Protein AF-A0ABD2ZLV3-F1 (afdb_monomer_lite)

Structure (mmCIF, N/CA/C/O backbone):
data_AF-A0ABD2ZLV3-F1
#
_entry.id   AF-A0ABD2ZLV3-F1
#
loop_
_atom_site.group_PDB
_atom_site.id
_atom_site.type_symbol
_atom_site.label_atom_id
_atom_site.label_alt_id
_atom_site.label_comp_id
_atom_site.label_asym_id
_atom_site.label_entity_id
_atom_site.label_seq_id
_atom_site.pdbx_PDB_ins_code
_atom_site.Cartn_x
_atom_site.Cartn_y
_atom_site.Cartn_z
_atom_site.occupancy
_atom_site.B_iso_or_equiv
_atom_site.auth_seq_id
_atom_site.auth_comp_id
_atom_site.auth_asym_id
_atom_site.auth_atom_id
_atom_site.pdbx_PDB_model_num
ATOM 1 N N . MET A 1 1 ? 17.054 9.670 2.716 1.00 49.81 1 MET A N 1
ATOM 2 C CA . MET A 1 1 ? 17.512 9.744 1.307 1.00 49.81 1 MET A CA 1
ATOM 3 C C . MET A 1 1 ? 17.448 8.363 0.632 1.00 49.81 1 MET A C 1
ATOM 5 O O . MET A 1 1 ? 18.399 7.929 0.004 1.00 49.81 1 MET A O 1
ATOM 9 N N . ILE A 1 2 ? 16.321 7.651 0.767 1.00 59.84 2 ILE A N 1
ATOM 10 C CA . ILE A 1 2 ? 16.160 6.265 0.282 1.00 59.84 2 ILE A CA 1
ATOM 11 C C . ILE A 1 2 ? 15.775 6.232 -1.204 1.00 59.84 2 ILE A C 1
ATOM 13 O O . ILE A 1 2 ? 16.323 5.457 -1.979 1.00 59.84 2 ILE A O 1
ATOM 17 N N . PHE A 1 3 ? 14.887 7.139 -1.609 1.00 64.44 3 PHE A N 1
ATOM 18 C CA . PHE A 1 3 ? 14.371 7.231 -2.971 1.00 64.44 3 PHE A CA 1
ATOM 19 C C . PHE A 1 3 ? 15.471 7.425 -4.025 1.00 64.44 3 PHE A C 1
ATOM 21 O O . PHE A 1 3 ? 15.502 6.678 -4.993 1.00 64.44 3 PHE A O 1
ATOM 28 N N . ARG A 1 4 ? 16.435 8.334 -3.803 1.00 67.31 4 ARG A N 1
ATOM 29 C CA . ARG A 1 4 ? 17.583 8.513 -4.717 1.00 67.31 4 ARG A CA 1
ATOM 30 C C . ARG A 1 4 ? 18.370 7.217 -4.922 1.00 67.31 4 ARG A C 1
ATOM 32 O O . ARG A 1 4 ? 18.650 6.860 -6.057 1.00 67.31 4 ARG A O 1
ATOM 39 N N . SER A 1 5 ? 18.624 6.469 -3.846 1.00 69.50 5 SER A N 1
ATOM 40 C CA . SER A 1 5 ? 19.351 5.199 -3.943 1.00 69.50 5 SER A CA 1
ATOM 41 C C . SER A 1 5 ? 18.559 4.113 -4.682 1.00 69.50 5 SER A C 1
ATOM 43 O O . SER A 1 5 ? 19.155 3.293 -5.374 1.00 69.50 5 SER A O 1
ATOM 45 N N . ILE A 1 6 ? 17.224 4.102 -4.568 1.00 69.75 6 ILE A N 1
ATOM 46 C CA . ILE A 1 6 ? 16.359 3.200 -5.350 1.00 69.75 6 ILE A CA 1
ATOM 47 C C . ILE A 1 6 ? 16.440 3.550 -6.835 1.00 69.75 6 ILE A C 1
ATOM 49 O O . ILE A 1 6 ? 16.606 2.659 -7.663 1.00 69.75 6 ILE A O 1
ATOM 53 N N . ILE A 1 7 ? 16.346 4.837 -7.168 1.00 71.12 7 ILE A N 1
ATOM 54 C CA . ILE A 1 7 ? 16.383 5.304 -8.554 1.00 71.12 7 ILE A CA 1
ATOM 55 C C . ILE A 1 7 ? 17.710 4.946 -9.222 1.00 71.12 7 ILE A C 1
ATOM 57 O O . ILE A 1 7 ? 17.712 4.356 -10.299 1.00 71.12 7 ILE A O 1
ATOM 61 N N . GLU A 1 8 ? 18.826 5.240 -8.553 1.00 71.31 8 GLU A N 1
ATOM 62 C CA . GLU A 1 8 ? 20.167 4.893 -9.031 1.00 71.31 8 GLU A CA 1
ATOM 63 C C . GLU A 1 8 ? 20.288 3.389 -9.324 1.00 71.31 8 GLU A C 1
ATOM 65 O O . GLU A 1 8 ? 20.901 2.996 -10.314 1.00 71.31 8 GLU A O 1
ATOM 70 N N . LYS A 1 9 ? 19.651 2.540 -8.507 1.00 72.44 9 LYS A N 1
ATOM 71 C CA . LYS A 1 9 ? 19.704 1.074 -8.642 1.00 72.44 9 LYS A CA 1
ATOM 72 C C . LYS A 1 9 ? 18.770 0.506 -9.702 1.00 72.44 9 LYS A C 1
ATOM 74 O O . LYS A 1 9 ? 19.100 -0.505 -10.313 1.00 72.44 9 LYS A O 1
ATOM 79 N N . LEU A 1 10 ? 17.629 1.147 -9.948 1.00 68.94 10 LEU A N 1
ATOM 80 C CA . LEU A 1 10 ? 16.702 0.755 -11.014 1.00 68.94 10 LEU A CA 1
ATOM 81 C C . LEU A 1 10 ? 17.166 1.211 -12.412 1.00 68.94 10 LEU A C 1
ATOM 83 O O . LEU A 1 10 ? 16.590 0.779 -13.415 1.00 68.94 10 LEU A O 1
ATOM 87 N N . GLY A 1 11 ? 18.221 2.026 -12.473 1.00 69.06 11 GLY A N 1
ATOM 88 C CA . GLY A 1 11 ? 18.853 2.512 -13.695 1.00 69.06 11 GLY A CA 1
ATOM 89 C C . GLY A 1 11 ? 18.504 3.972 -13.979 1.00 69.06 11 GLY A C 1
ATOM 90 O O . GLY A 1 11 ? 17.332 4.349 -14.035 1.00 69.06 11 GLY A O 1
ATOM 91 N N . ASN A 1 12 ? 19.539 4.786 -14.200 1.00 67.25 12 ASN A N 1
ATOM 92 C CA . ASN A 1 12 ? 19.418 6.237 -14.363 1.00 67.25 12 ASN A CA 1
ATOM 93 C C . ASN A 1 12 ? 18.612 6.641 -15.615 1.00 67.25 12 ASN A C 1
ATOM 95 O O . ASN A 1 12 ? 17.935 7.666 -15.613 1.00 67.25 12 ASN A O 1
ATOM 99 N N . ASP A 1 13 ? 18.592 5.788 -16.643 1.00 68.31 13 ASP A N 1
ATOM 100 C CA . ASP A 1 13 ? 17.843 5.997 -17.895 1.00 68.31 13 ASP A CA 1
ATOM 101 C C . ASP A 1 13 ? 16.320 6.037 -17.691 1.00 68.31 13 ASP A C 1
ATOM 103 O O . ASP A 1 13 ? 15.569 6.452 -18.571 1.00 68.31 13 ASP A O 1
ATOM 107 N N . ARG A 1 14 ? 15.839 5.596 -16.522 1.00 69.81 14 ARG A N 1
ATOM 108 C CA . ARG A 1 14 ? 14.411 5.537 -16.186 1.00 69.81 14 ARG A CA 1
ATOM 109 C C . ARG A 1 14 ? 13.937 6.729 -15.361 1.00 69.81 14 ARG A C 1
ATOM 111 O O . ARG A 1 14 ? 12.761 6.764 -15.012 1.00 69.81 14 ARG A O 1
ATOM 118 N N . LEU A 1 15 ? 14.808 7.704 -15.081 1.00 69.69 15 LEU A N 1
ATOM 119 C CA . LEU A 1 15 ? 14.478 8.933 -14.350 1.00 69.69 15 LEU A CA 1
ATOM 120 C C . LEU A 1 15 ? 13.266 9.672 -14.929 1.00 69.69 15 LEU A C 1
ATOM 122 O O . LEU A 1 15 ? 12.429 10.154 -14.172 1.00 69.69 15 LEU A O 1
ATOM 126 N N . SER A 1 16 ? 13.136 9.710 -16.256 1.00 72.25 16 SER A N 1
ATOM 127 C CA . SER A 1 16 ? 12.008 10.336 -16.959 1.00 72.25 16 SER A CA 1
ATOM 128 C C . SER A 1 16 ? 10.661 9.644 -16.716 1.00 72.25 16 SER A C 1
ATOM 130 O O . SER A 1 16 ? 9.619 10.277 -16.853 1.00 72.25 16 SER A O 1
ATOM 132 N N . ASN A 1 17 ? 10.665 8.370 -16.313 1.00 77.81 17 ASN A N 1
ATOM 133 C CA . ASN A 1 17 ? 9.454 7.588 -16.043 1.00 77.81 17 ASN A CA 1
ATOM 134 C C . ASN A 1 17 ? 9.002 7.673 -14.577 1.00 77.81 17 ASN A C 1
ATOM 136 O O . ASN A 1 17 ? 8.019 7.041 -14.190 1.00 77.81 17 ASN A O 1
ATOM 140 N N . ILE A 1 18 ? 9.728 8.415 -13.739 1.00 81.75 18 ILE A N 1
ATOM 141 C CA . ILE A 1 18 ? 9.469 8.482 -12.305 1.00 81.75 18 ILE A CA 1
ATOM 142 C C . ILE A 1 18 ? 8.535 9.653 -12.010 1.00 81.75 18 ILE A C 1
ATOM 144 O O . ILE A 1 18 ? 8.890 10.815 -12.189 1.00 81.75 18 ILE A O 1
ATOM 148 N N . LYS A 1 19 ? 7.341 9.339 -11.500 1.00 86.25 19 LYS A N 1
ATOM 149 C CA . LYS A 1 19 ? 6.378 10.325 -10.996 1.00 86.25 19 LYS A CA 1
ATOM 150 C C . LYS A 1 19 ? 6.402 10.325 -9.469 1.00 86.25 19 LYS A C 1
ATOM 152 O O . LYS A 1 19 ? 6.274 9.276 -8.840 1.00 86.25 19 LYS A O 1
ATOM 157 N N . ILE A 1 20 ? 6.567 11.503 -8.870 1.00 87.00 20 ILE A N 1
ATOM 158 C CA . ILE A 1 20 ? 6.487 11.685 -7.417 1.00 87.00 20 ILE A CA 1
ATOM 159 C C . ILE A 1 20 ? 5.067 12.127 -7.085 1.00 87.00 20 ILE A C 1
ATOM 161 O O . ILE A 1 20 ? 4.630 13.183 -7.531 1.00 87.00 20 ILE A O 1
ATOM 165 N N . ILE A 1 21 ? 4.356 11.313 -6.309 1.00 89.62 21 ILE A N 1
ATOM 166 C CA . ILE A 1 21 ? 2.970 11.567 -5.914 1.00 89.62 21 ILE A CA 1
ATOM 167 C C . ILE A 1 21 ? 2.963 12.021 -4.456 1.00 89.62 21 ILE A C 1
ATOM 169 O O . ILE A 1 21 ? 3.357 11.273 -3.560 1.00 89.62 21 ILE A O 1
ATOM 173 N N . GLY A 1 22 ? 2.554 13.268 -4.230 1.00 88.75 22 GLY A N 1
ATOM 174 C CA . GLY A 1 22 ? 2.425 13.861 -2.908 1.00 88.75 22 GLY A CA 1
ATOM 175 C C . GLY A 1 22 ? 1.017 13.719 -2.339 1.00 88.75 22 GLY A C 1
ATOM 176 O O . GLY A 1 22 ? 0.100 13.190 -2.967 1.00 88.75 22 GLY A O 1
ATOM 177 N N . LYS A 1 23 ? 0.826 14.229 -1.120 1.00 90.62 23 LYS A N 1
ATOM 178 C CA . LYS A 1 23 ? -0.473 14.200 -0.430 1.00 90.62 23 LYS A CA 1
ATOM 179 C C . LYS A 1 23 ? -1.580 14.860 -1.258 1.00 90.62 23 LYS A C 1
ATOM 181 O O . LYS A 1 23 ? -2.691 14.347 -1.320 1.00 90.62 23 LYS A O 1
ATOM 186 N N . THR A 1 24 ? -1.272 15.976 -1.912 1.00 89.75 24 THR A N 1
ATOM 187 C CA . THR A 1 24 ? -2.216 16.725 -2.749 1.00 89.75 24 THR A CA 1
ATOM 188 C C . THR A 1 24 ? -2.709 15.925 -3.949 1.00 89.75 24 THR A C 1
ATOM 190 O O . THR A 1 24 ? -3.888 15.980 -4.283 1.00 89.75 24 THR A O 1
ATOM 193 N N . GLU A 1 25 ? -1.823 15.175 -4.591 1.00 91.88 25 GLU A N 1
ATOM 194 C CA . GLU A 1 25 ? -2.127 14.301 -5.717 1.00 91.88 25 GLU A CA 1
ATOM 195 C C . GLU A 1 25 ? -2.962 13.107 -5.246 1.00 91.88 25 GLU A C 1
ATOM 197 O O . GLU A 1 25 ? -3.981 12.785 -5.853 1.00 91.88 25 GLU A O 1
ATOM 202 N N . VAL A 1 26 ? -2.599 12.506 -4.106 1.00 92.12 26 VAL A N 1
ATOM 203 C CA . VAL A 1 26 ? -3.384 11.420 -3.501 1.00 92.12 26 VAL A CA 1
ATOM 204 C C . VAL A 1 26 ? -4.808 11.883 -3.198 1.00 92.12 26 VAL A C 1
ATOM 206 O O . VAL A 1 26 ? -5.751 11.191 -3.564 1.00 92.12 26 VAL A O 1
ATOM 209 N N . GLU A 1 27 ? -4.993 13.061 -2.600 1.00 89.94 27 GLU A N 1
ATOM 210 C CA . GLU A 1 27 ? -6.325 13.610 -2.309 1.00 89.94 27 GLU A CA 1
ATOM 211 C C . GLU A 1 27 ? -7.158 13.894 -3.572 1.00 89.94 27 GLU A C 1
ATOM 213 O O . GLU A 1 27 ? -8.382 13.800 -3.522 1.00 89.94 27 GLU A O 1
ATOM 218 N N . LYS A 1 28 ? -6.518 14.228 -4.701 1.00 90.06 28 LYS A N 1
ATOM 219 C CA . LYS A 1 28 ? -7.194 14.526 -5.978 1.00 90.06 28 LYS A CA 1
ATOM 220 C C . LYS A 1 28 ? -7.515 13.284 -6.817 1.00 90.06 28 LYS A C 1
ATOM 222 O O . LYS A 1 28 ? -8.386 13.368 -7.687 1.00 90.06 28 LYS A O 1
ATOM 227 N N . SER A 1 29 ? -6.849 12.159 -6.555 1.00 90.56 29 SER A N 1
ATOM 228 C CA . SER A 1 29 ? -7.101 10.876 -7.229 1.00 90.56 29 SER A CA 1
ATOM 229 C C . SER A 1 29 ? -8.566 10.439 -7.114 1.00 90.56 29 SER A C 1
ATOM 231 O O . SER A 1 29 ? -9.273 10.841 -6.185 1.00 90.56 29 SER A O 1
ATOM 233 N N . LEU A 1 30 ? -9.050 9.607 -8.039 1.00 88.38 30 LEU A N 1
ATOM 234 C CA . LEU A 1 30 ? -10.429 9.096 -8.019 1.00 88.38 30 LEU A CA 1
ATOM 235 C C . LEU A 1 30 ? -10.782 8.452 -6.675 1.00 88.38 30 LEU A C 1
ATOM 237 O O . LEU A 1 30 ? -11.795 8.789 -6.061 1.00 88.38 30 LEU A O 1
ATOM 241 N N . TYR A 1 31 ? -9.921 7.555 -6.196 1.00 88.25 31 TYR A N 1
ATOM 242 C CA . TYR A 1 31 ? -10.142 6.867 -4.927 1.00 88.25 31 TYR A CA 1
ATOM 243 C C . TYR A 1 31 ? -9.903 7.779 -3.717 1.00 88.25 31 TYR A C 1
ATOM 245 O O . TYR A 1 31 ? -10.622 7.685 -2.726 1.00 88.25 31 TYR A O 1
ATOM 253 N N . GLY A 1 32 ? -8.925 8.686 -3.786 1.00 87.94 32 GLY A N 1
ATOM 254 C CA . GLY A 1 32 ? -8.668 9.646 -2.715 1.00 87.94 32 GLY A CA 1
ATOM 255 C C . GLY A 1 32 ? -9.834 10.604 -2.492 1.00 87.94 32 GLY A C 1
ATOM 256 O O . GLY A 1 32 ? -10.231 10.816 -1.350 1.00 87.94 32 GLY A O 1
ATOM 257 N N . ARG A 1 33 ? -10.457 11.108 -3.563 1.00 87.38 33 ARG A N 1
ATOM 258 C CA . ARG A 1 33 ? -11.663 11.943 -3.453 1.00 87.38 33 ARG A CA 1
ATOM 259 C C . ARG A 1 33 ? -12.822 11.200 -2.794 1.00 87.38 33 ARG A C 1
ATOM 261 O O . ARG A 1 33 ? -13.521 11.797 -1.981 1.00 87.38 33 ARG A O 1
ATOM 268 N N . LEU A 1 34 ? -12.985 9.910 -3.101 1.00 84.88 34 LEU A N 1
ATOM 269 C CA . LEU A 1 34 ? -14.005 9.054 -2.491 1.00 84.88 34 LEU A CA 1
ATOM 270 C C . LEU A 1 34 ? -13.756 8.851 -0.989 1.00 84.88 34 LEU A C 1
ATOM 272 O O . LEU A 1 34 ? -14.659 9.040 -0.186 1.00 84.88 34 LEU A O 1
ATOM 276 N N . VAL A 1 35 ? -12.535 8.474 -0.602 1.00 83.94 35 VAL A N 1
ATOM 277 C CA . VAL A 1 35 ? -12.219 8.120 0.794 1.00 83.94 35 VAL A CA 1
ATOM 278 C C . VAL A 1 35 ? -12.088 9.343 1.695 1.00 83.94 35 VAL A C 1
ATOM 280 O O . VAL A 1 35 ? -12.471 9.292 2.860 1.00 83.94 35 VAL A O 1
ATOM 283 N N . PHE A 1 36 ? -11.554 10.448 1.178 1.00 81.19 36 PHE A N 1
ATOM 284 C CA . PHE A 1 36 ? -11.366 11.670 1.959 1.00 81.19 36 PHE A CA 1
ATOM 285 C C . PHE A 1 36 ? -12.543 12.646 1.855 1.00 81.19 36 PHE A C 1
ATOM 287 O O . PHE A 1 36 ? -12.481 13.719 2.456 1.00 81.19 36 PHE A O 1
ATOM 294 N N . GLY A 1 37 ? -13.585 12.316 1.083 1.00 69.94 37 GLY A N 1
ATOM 295 C CA . GLY A 1 37 ? -14.778 13.153 0.901 1.00 69.94 37 GLY A CA 1
ATOM 296 C C . GLY A 1 37 ? -14.502 14.513 0.244 1.00 69.94 37 GLY A C 1
ATOM 297 O O . GLY A 1 37 ? -15.353 15.399 0.243 1.00 69.94 37 GLY A O 1
ATOM 298 N N . LYS A 1 38 ? -13.303 14.726 -0.314 1.00 63.88 38 LYS A N 1
ATOM 299 C CA . LYS A 1 38 ? -12.893 15.993 -0.935 1.00 63.88 38 LYS A CA 1
ATOM 300 C C . LYS A 1 38 ? -13.392 16.031 -2.382 1.00 63.88 38 LYS A C 1
ATOM 302 O O . LYS A 1 38 ? -12.671 15.691 -3.315 1.00 63.88 38 LYS A O 1
ATOM 307 N N . GLY A 1 39 ? -14.648 16.422 -2.576 1.00 53.81 39 GLY A N 1
ATOM 308 C CA . GLY A 1 39 ? -15.236 16.585 -3.914 1.00 53.81 39 GLY A CA 1
ATOM 309 C C . GLY A 1 39 ? -16.755 16.457 -3.976 1.00 53.81 39 GLY A C 1
ATOM 310 O O . GLY A 1 39 ? -17.350 16.869 -4.966 1.00 53.81 39 GLY A O 1
ATOM 311 N N . VAL A 1 40 ? -17.376 15.942 -2.917 1.00 53.44 40 VAL A N 1
ATOM 312 C CA . VAL A 1 40 ? -18.816 16.028 -2.667 1.00 53.44 40 VAL A CA 1
ATOM 313 C C . VAL A 1 40 ? -18.977 17.063 -1.557 1.00 53.44 40 VAL A C 1
ATOM 315 O O . VAL A 1 40 ? -18.168 17.088 -0.632 1.00 53.44 40 VAL A O 1
ATOM 318 N N . SER A 1 41 ? -19.938 17.980 -1.656 1.00 51.72 41 SER A N 1
ATOM 319 C CA . SER A 1 41 ? -20.277 18.851 -0.527 1.00 51.72 41 SER A CA 1
ATOM 320 C C . SER A 1 41 ? -20.592 17.954 0.670 1.00 51.72 41 SER A C 1
ATOM 322 O O . SER A 1 41 ? -21.608 17.262 0.634 1.00 51.72 41 SER A O 1
ATOM 324 N N . THR A 1 42 ? -19.717 17.903 1.677 1.00 56.34 42 THR A N 1
ATOM 325 C CA . THR A 1 42 ? -19.940 17.040 2.840 1.00 56.34 42 THR A CA 1
ATOM 326 C C . THR A 1 42 ? -21.190 17.538 3.546 1.00 56.34 42 THR A C 1
ATOM 328 O O . THR A 1 42 ? -21.228 18.658 4.061 1.00 56.34 42 THR A O 1
ATOM 331 N N . SER A 1 43 ? -22.262 16.751 3.482 1.00 66.94 43 SER A N 1
ATOM 332 C CA . SER A 1 43 ? -23.506 17.115 4.144 1.00 66.94 43 SER A CA 1
ATOM 333 C C . SER A 1 43 ? -23.303 17.045 5.659 1.00 66.94 43 SER A C 1
ATOM 335 O O . SER A 1 43 ? -22.432 16.327 6.161 1.00 66.94 43 SER A O 1
ATOM 337 N N . LEU A 1 44 ? -24.115 17.792 6.406 1.00 72.31 44 LEU A N 1
ATOM 338 C CA . LEU A 1 44 ? -24.161 17.698 7.869 1.00 72.31 44 LEU A CA 1
ATOM 339 C C . LEU A 1 44 ? -24.345 16.246 8.338 1.00 72.31 44 LEU A C 1
ATOM 341 O O . LEU A 1 44 ? -23.727 15.840 9.319 1.00 72.31 44 LEU A O 1
ATOM 345 N N . ASP A 1 45 ? -25.113 15.452 7.593 1.00 74.94 45 ASP A N 1
ATOM 346 C CA . ASP A 1 45 ? -25.354 14.040 7.890 1.00 74.94 45 ASP A CA 1
ATOM 347 C C . ASP A 1 45 ? -24.093 13.180 7.741 1.00 74.94 45 ASP A C 1
ATOM 349 O O . ASP A 1 45 ? -23.876 12.260 8.526 1.00 74.94 45 ASP A O 1
ATOM 353 N N . GLU A 1 46 ? -23.221 13.489 6.779 1.00 70.44 46 GLU A N 1
ATOM 354 C CA . GLU A 1 46 ? -21.958 12.771 6.582 1.00 70.44 46 GLU A CA 1
ATOM 355 C C . GLU A 1 46 ? -20.943 13.100 7.689 1.00 70.44 46 GLU A C 1
ATOM 357 O O . GLU A 1 46 ? -20.255 12.211 8.202 1.00 70.44 46 GLU A O 1
ATOM 362 N N . GLN A 1 47 ? -20.895 14.362 8.130 1.00 74.44 47 GLN A N 1
ATOM 363 C CA . GLN A 1 47 ? -20.095 14.759 9.294 1.00 74.44 47 GLN A CA 1
ATOM 364 C C . GLN A 1 47 ? -20.616 14.107 10.578 1.00 74.44 47 GLN A C 1
ATOM 366 O O . GLN A 1 47 ? -19.829 13.576 11.365 1.00 74.44 47 GLN A O 1
ATOM 371 N N . LEU A 1 48 ? -21.938 14.088 10.762 1.00 78.75 48 LEU A N 1
ATOM 372 C CA . LEU A 1 48 ? -22.578 13.428 11.892 1.00 78.75 48 LEU A CA 1
ATOM 373 C C . LEU A 1 48 ? -22.291 11.924 11.888 1.00 78.75 48 LEU A C 1
ATOM 375 O O . LEU A 1 48 ? -21.894 11.382 12.915 1.00 78.75 48 LEU A O 1
ATOM 379 N N . ALA A 1 49 ? -22.412 11.251 10.742 1.00 78.75 49 ALA A N 1
ATOM 380 C CA . ALA A 1 49 ? -22.100 9.831 10.616 1.00 78.75 49 ALA A CA 1
ATOM 381 C C . ALA A 1 49 ? -20.639 9.528 10.988 1.00 78.75 49 ALA A C 1
ATOM 383 O O . ALA A 1 49 ? -20.370 8.543 11.681 1.00 78.75 49 ALA A O 1
ATOM 384 N N . LYS A 1 50 ? -19.698 10.393 10.588 1.00 79.62 50 LYS A N 1
ATOM 385 C CA . LYS A 1 50 ? -18.280 10.257 10.942 1.00 79.62 50 LYS A CA 1
ATOM 386 C C . LYS A 1 50 ? -18.042 10.405 12.446 1.00 79.62 50 LYS A C 1
ATOM 388 O O . LYS A 1 50 ? -17.348 9.574 13.032 1.00 79.62 50 LYS A O 1
ATOM 393 N N . GLU A 1 51 ? -18.626 11.419 13.079 1.00 80.50 51 GLU A N 1
ATOM 394 C CA . GLU A 1 51 ? -18.476 11.629 14.525 1.00 80.50 51 GLU A CA 1
ATOM 395 C C . GLU A 1 51 ? -19.188 10.544 15.343 1.00 80.50 51 GLU A C 1
ATOM 397 O O . GLU A 1 51 ? -18.627 10.047 16.320 1.00 80.50 51 GLU A O 1
ATOM 402 N N . VAL A 1 52 ? -20.360 10.076 14.902 1.00 84.31 52 VAL A N 1
ATOM 403 C CA . VAL A 1 52 ? -21.049 8.923 15.503 1.00 84.31 52 VAL A CA 1
ATOM 404 C C . VAL A 1 52 ? -20.183 7.668 15.409 1.00 84.31 52 VAL A C 1
ATOM 406 O O . VAL A 1 52 ? -20.016 6.963 16.405 1.00 84.31 52 VAL A O 1
ATOM 409 N N . ALA A 1 53 ? -19.579 7.395 14.249 1.00 80.94 53 ALA A N 1
ATOM 410 C CA . ALA A 1 53 ? -18.686 6.251 14.081 1.00 80.94 53 ALA A CA 1
ATOM 411 C C . ALA A 1 53 ? -17.456 6.346 14.998 1.00 80.94 53 ALA A C 1
ATOM 413 O O . ALA A 1 53 ? -17.061 5.352 15.615 1.00 80.94 53 ALA A O 1
ATOM 414 N N . LYS A 1 54 ? -16.879 7.544 15.137 1.00 83.38 54 LYS A N 1
ATOM 415 C CA . LYS A 1 54 ? -15.730 7.802 16.010 1.00 83.38 54 LYS A CA 1
ATOM 416 C C . LYS A 1 54 ? -16.080 7.607 17.486 1.00 83.38 54 LYS A C 1
ATOM 418 O O . LYS A 1 54 ? -15.365 6.891 18.189 1.00 83.38 54 LYS A O 1
ATOM 423 N N . ALA A 1 55 ? -17.202 8.166 17.937 1.00 85.19 55 ALA A N 1
ATOM 424 C CA . ALA A 1 55 ? -17.705 7.999 19.299 1.00 85.19 55 ALA A CA 1
ATOM 425 C C . ALA A 1 55 ? -18.028 6.528 19.609 1.00 85.19 55 ALA A C 1
ATOM 427 O O . ALA A 1 55 ? -17.597 5.997 20.632 1.00 85.19 55 ALA A O 1
ATOM 428 N N . ALA A 1 56 ? -18.701 5.829 18.691 1.00 86.25 56 ALA A N 1
ATOM 429 C CA . ALA A 1 56 ? -19.000 4.407 18.837 1.00 86.25 56 ALA A CA 1
ATOM 430 C C . ALA A 1 56 ? -17.726 3.552 18.917 1.00 86.25 56 ALA A C 1
ATOM 432 O O . ALA A 1 56 ? -17.666 2.599 19.693 1.00 86.25 56 ALA A O 1
ATOM 433 N N . SER A 1 57 ? -16.691 3.878 18.138 1.00 80.88 57 SER A N 1
ATOM 434 C CA . SER A 1 57 ? -15.413 3.164 18.196 1.00 80.88 57 SER A CA 1
ATOM 435 C C . SER A 1 57 ? -14.677 3.396 19.517 1.00 80.88 57 SER A C 1
ATOM 437 O O . SER A 1 57 ? -14.094 2.452 20.052 1.00 80.88 57 SER A O 1
ATOM 439 N N . ALA A 1 58 ? -14.720 4.618 20.058 1.00 83.62 58 ALA A N 1
ATOM 440 C CA . ALA A 1 58 ? -14.147 4.930 21.365 1.00 83.62 58 ALA A CA 1
ATOM 441 C C . ALA A 1 58 ? -14.839 4.134 22.484 1.00 83.62 58 ALA A C 1
ATOM 443 O O . ALA A 1 58 ? -14.166 3.553 23.336 1.00 83.62 58 ALA A O 1
ATOM 444 N N . GLU A 1 59 ? -16.169 4.019 22.434 1.00 85.75 59 GLU A N 1
ATOM 445 C CA . GLU A 1 59 ? -16.929 3.254 23.426 1.00 85.75 59 GLU A CA 1
ATOM 446 C C . GLU A 1 59 ? -16.683 1.743 23.312 1.00 85.75 59 GLU A C 1
ATOM 448 O O . GLU A 1 59 ? -16.444 1.074 24.317 1.00 85.75 59 GLU A O 1
ATOM 453 N N . LYS A 1 60 ? -16.623 1.198 22.088 1.00 85.44 60 LYS A N 1
ATOM 454 C CA . LYS A 1 60 ? -16.219 -0.203 21.864 1.00 85.44 60 LYS A CA 1
ATOM 455 C C . LYS A 1 60 ? -14.840 -0.496 22.455 1.00 85.44 60 LYS A C 1
ATOM 457 O O . LYS A 1 60 ? -14.646 -1.540 23.074 1.00 85.44 60 LYS A O 1
ATOM 462 N N . GLN A 1 61 ? -13.890 0.423 22.289 1.00 83.81 61 GLN A N 1
ATOM 463 C CA . GLN A 1 61 ? -12.549 0.283 22.849 1.00 83.81 61 GLN A CA 1
ATOM 464 C C . GLN A 1 61 ? -12.558 0.359 24.383 1.00 83.81 61 GLN A C 1
ATOM 466 O O . GLN A 1 61 ? -11.837 -0.405 25.027 1.00 83.81 61 GLN A O 1
ATOM 471 N N . ARG A 1 62 ? -13.380 1.238 24.974 1.00 87.44 62 ARG A N 1
ATOM 472 C CA . ARG A 1 62 ? -13.567 1.334 26.430 1.00 87.44 62 ARG A CA 1
ATOM 473 C C . ARG A 1 62 ? -14.064 0.007 27.003 1.00 87.44 62 ARG A C 1
ATOM 475 O O . ARG A 1 62 ? -13.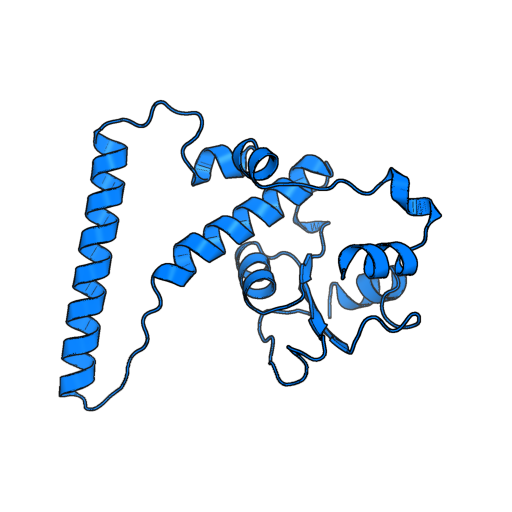425 -0.537 27.900 1.00 87.44 62 ARG A O 1
ATOM 482 N N . ILE A 1 63 ? -15.137 -0.539 26.429 1.00 88.31 63 ILE A N 1
ATOM 483 C CA . ILE A 1 63 ? -15.734 -1.816 26.846 1.00 88.31 63 ILE A CA 1
ATOM 484 C C . ILE A 1 63 ? -14.723 -2.956 26.703 1.00 88.31 63 ILE A C 1
ATOM 486 O O . ILE A 1 63 ? -14.550 -3.752 27.620 1.00 88.31 63 ILE A O 1
ATOM 490 N N . ALA A 1 64 ? -14.009 -3.028 25.580 1.00 85.94 64 ALA A N 1
ATOM 491 C CA . ALA A 1 64 ? -13.029 -4.084 25.368 1.00 85.94 64 ALA A CA 1
ATOM 492 C C . ALA A 1 64 ? -11.870 -4.037 26.380 1.00 85.94 64 ALA A C 1
ATOM 494 O O . ALA A 1 64 ? -11.447 -5.084 26.866 1.00 85.94 64 ALA A O 1
ATOM 495 N N . LYS A 1 65 ? -11.388 -2.840 26.749 1.00 86.56 65 LYS A N 1
ATOM 496 C CA . LYS A 1 65 ? -10.382 -2.675 27.814 1.00 86.56 65 LYS A CA 1
ATOM 497 C C . LYS A 1 65 ? -10.919 -3.086 29.185 1.00 86.56 65 LYS A C 1
ATOM 499 O O . LYS A 1 65 ? -10.195 -3.706 29.959 1.00 86.56 65 LYS A O 1
ATOM 504 N N . GLU A 1 66 ? -12.175 -2.762 29.478 1.00 89.19 66 GLU A N 1
ATOM 505 C CA . GLU A 1 66 ? -12.842 -3.136 30.728 1.00 89.19 66 GLU A CA 1
ATOM 506 C C . GLU A 1 66 ? -12.971 -4.663 30.858 1.00 89.19 66 GLU A C 1
ATOM 508 O O . GLU A 1 66 ? -12.538 -5.240 31.856 1.00 89.19 66 GLU A O 1
ATOM 513 N N . VAL A 1 67 ? -13.449 -5.333 29.805 1.00 90.00 67 VAL A N 1
ATOM 514 C CA . VAL A 1 67 ? -13.546 -6.801 29.744 1.00 90.00 67 VAL A CA 1
ATOM 515 C C . VAL A 1 67 ? -12.166 -7.455 29.842 1.00 90.00 67 VAL A C 1
ATOM 517 O O . VAL A 1 67 ? -11.993 -8.418 30.589 1.00 90.00 67 VAL A O 1
ATOM 520 N N . ALA A 1 68 ? -11.164 -6.925 29.137 1.00 89.94 68 ALA A N 1
ATOM 521 C CA . ALA A 1 68 ? -9.796 -7.431 29.212 1.00 89.94 68 ALA A CA 1
ATOM 522 C C . ALA A 1 68 ? -9.239 -7.346 30.645 1.00 89.94 68 ALA A C 1
ATOM 524 O O . ALA A 1 68 ? -8.689 -8.327 31.146 1.00 89.94 68 ALA A O 1
A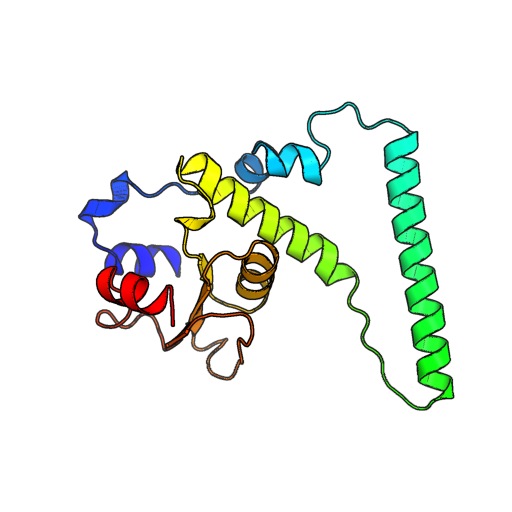TOM 525 N N . SER A 1 69 ? -9.475 -6.228 31.341 1.00 89.25 69 SER A N 1
ATOM 526 C CA . SER A 1 69 ? -9.089 -6.040 32.745 1.00 89.25 69 SER A CA 1
ATOM 527 C C . SER A 1 69 ? -9.734 -7.079 33.670 1.00 89.25 69 SER A C 1
ATOM 529 O O . SER A 1 69 ? -9.037 -7.716 34.462 1.00 89.25 69 SER A O 1
ATOM 531 N N . MET A 1 70 ? -11.041 -7.334 33.518 1.00 90.75 70 MET A N 1
ATOM 532 C CA . MET A 1 70 ? -11.746 -8.371 34.288 1.00 90.75 70 MET A CA 1
ATOM 533 C C . MET A 1 70 ? -11.157 -9.770 34.070 1.00 90.75 70 MET A C 1
ATOM 535 O O . MET A 1 70 ? -11.075 -10.564 35.006 1.00 90.75 70 MET A O 1
ATOM 539 N N . LEU A 1 71 ? -10.723 -10.064 32.844 1.00 91.44 71 LEU A N 1
ATOM 540 C CA . LEU A 1 71 ? -10.135 -11.348 32.463 1.00 91.44 71 LEU A CA 1
ATOM 541 C C . LEU A 1 71 ? -8.624 -11.436 32.732 1.00 91.44 71 LEU A C 1
ATOM 543 O O . LEU A 1 71 ? -8.023 -12.468 32.443 1.00 91.44 71 LEU A O 1
ATOM 547 N N . LYS A 1 72 ? -8.005 -10.385 33.296 1.00 91.00 72 LYS A N 1
ATOM 548 C CA . LYS A 1 72 ? -6.545 -10.257 33.474 1.00 91.00 72 LYS A CA 1
ATOM 549 C C . LYS A 1 72 ? -5.765 -10.410 32.158 1.00 91.00 72 LYS A C 1
ATOM 551 O O . LYS A 1 72 ? -4.650 -10.927 32.144 1.00 91.00 72 LYS A O 1
ATOM 556 N N . LEU A 1 73 ? -6.356 -9.955 31.056 1.00 85.81 73 LEU A N 1
ATOM 557 C CA . LEU A 1 73 ? -5.757 -9.919 29.725 1.00 85.81 73 LEU A CA 1
ATOM 558 C C . LEU A 1 73 ? -5.394 -8.476 29.360 1.00 85.81 73 LEU A C 1
ATOM 560 O O . LEU A 1 73 ? -6.072 -7.530 29.758 1.00 85.81 73 LEU A O 1
ATOM 564 N N . SER A 1 74 ? -4.333 -8.294 28.575 1.00 75.12 74 SER A N 1
ATOM 565 C CA . SER A 1 74 ? -4.055 -7.022 27.910 1.00 75.12 74 SER A CA 1
ATOM 566 C C . SER A 1 74 ? -4.588 -7.077 26.483 1.00 75.12 74 SER A C 1
ATOM 568 O O . SER A 1 74 ? -4.443 -8.078 25.783 1.00 75.12 74 SER A O 1
ATOM 570 N N . VAL A 1 75 ? -5.238 -6.000 26.056 1.00 72.25 75 VAL A N 1
ATOM 571 C CA . VAL A 1 75 ? -5.791 -5.880 24.709 1.00 72.25 75 VAL A CA 1
ATOM 572 C C . VAL A 1 75 ? -5.356 -4.540 24.133 1.00 72.25 75 VAL A C 1
ATOM 574 O O . VAL A 1 75 ? -5.644 -3.487 24.705 1.00 72.25 75 VAL A O 1
ATOM 577 N N . ASP A 1 76 ? -4.664 -4.597 22.997 1.00 65.81 76 ASP A N 1
ATOM 578 C CA . ASP A 1 76 ? -4.315 -3.437 22.184 1.00 65.81 76 ASP A CA 1
ATOM 579 C C . ASP A 1 76 ? -5.266 -3.372 20.981 1.00 65.81 76 ASP A C 1
ATOM 581 O O . ASP A 1 76 ? -5.215 -4.210 20.082 1.00 65.81 76 ASP A O 1
ATOM 585 N N . ILE A 1 77 ? -6.205 -2.422 21.007 1.00 64.94 77 ILE A N 1
ATOM 586 C CA . ILE A 1 77 ? -7.130 -2.172 19.892 1.00 64.94 77 ILE A CA 1
ATOM 587 C C . ILE A 1 77 ? -6.697 -0.869 19.252 1.00 64.94 77 ILE A C 1
ATOM 589 O O . ILE A 1 77 ? -7.076 0.216 19.706 1.00 64.94 77 ILE A O 1
ATOM 593 N N . ASP A 1 78 ? -5.893 -0.993 18.206 1.00 56.16 78 ASP A N 1
ATOM 594 C CA . ASP A 1 78 ? -5.341 0.148 17.500 1.00 56.16 78 ASP A CA 1
ATOM 595 C C . ASP A 1 78 ? -6.320 0.656 16.428 1.00 56.16 78 ASP A C 1
ATOM 597 O O . ASP A 1 78 ? -6.294 0.264 15.256 1.00 56.16 78 ASP A O 1
ATOM 601 N N . THR A 1 79 ? -7.238 1.532 16.844 1.00 53.94 79 THR A N 1
ATOM 602 C CA . THR A 1 79 ? -8.209 2.201 15.960 1.00 53.94 79 THR A CA 1
ATOM 603 C C . THR A 1 79 ? -7.546 3.251 15.060 1.00 53.94 79 THR A C 1
ATOM 605 O O . THR A 1 79 ? -8.036 3.510 13.959 1.00 53.94 79 THR A O 1
ATOM 608 N N . SER A 1 80 ? -6.389 3.791 15.466 1.00 52.09 80 SER A N 1
ATOM 609 C CA . SER A 1 80 ? -5.583 4.738 14.678 1.00 52.09 80 SER A CA 1
ATOM 610 C C . SER A 1 80 ? -4.963 4.095 13.428 1.00 52.09 80 SER A C 1
ATOM 612 O O . SER A 1 80 ? -4.731 4.754 12.404 1.00 52.09 80 SER A O 1
ATOM 614 N N . SER A 1 81 ? -4.777 2.771 13.467 1.00 55.84 81 SER A N 1
ATOM 615 C CA . SER A 1 81 ? -4.290 1.989 12.331 1.00 55.84 81 SER A CA 1
ATOM 616 C C . SER A 1 81 ? -5.261 2.015 11.142 1.00 55.84 81 SER A C 1
ATOM 618 O O . SER A 1 81 ? -4.838 1.896 9.995 1.00 55.84 81 SER A O 1
ATOM 620 N N . SER A 1 82 ? -6.567 2.218 11.369 1.00 61.16 82 SER A N 1
ATOM 621 C CA . SER A 1 82 ? -7.557 2.197 10.287 1.00 61.16 82 SER A CA 1
ATOM 622 C C . SER A 1 82 ? -7.448 3.423 9.379 1.00 61.16 82 SER A C 1
ATOM 624 O O . SER A 1 82 ? -7.413 3.269 8.158 1.00 61.16 82 SER A O 1
ATOM 626 N N . GLU A 1 83 ? -7.345 4.628 9.950 1.00 63.88 83 GLU A N 1
ATOM 627 C CA . GLU A 1 83 ? -7.220 5.875 9.176 1.00 63.88 83 GLU A CA 1
ATOM 628 C C . GLU A 1 83 ? -5.868 5.957 8.454 1.00 63.88 83 GLU A C 1
ATOM 630 O O . GLU A 1 83 ? -5.798 6.298 7.271 1.00 63.88 83 GLU A O 1
ATOM 635 N N . SER A 1 84 ? -4.785 5.576 9.140 1.00 74.62 84 SER A N 1
ATOM 636 C CA . SER A 1 84 ? -3.448 5.541 8.539 1.00 74.62 84 SER A CA 1
ATOM 637 C C . SER A 1 84 ? -3.364 4.528 7.396 1.00 74.62 84 SER A C 1
ATOM 639 O O . SER A 1 84 ? -2.787 4.824 6.350 1.00 74.62 84 SER A O 1
ATOM 641 N N . LEU A 1 85 ? -4.008 3.367 7.524 1.00 82.44 85 LEU A N 1
ATOM 642 C CA . LEU A 1 85 ? -4.004 2.350 6.477 1.00 82.44 85 LEU A CA 1
ATOM 643 C C . LEU A 1 85 ? -4.956 2.699 5.319 1.00 82.44 85 LEU A C 1
ATOM 645 O O . LEU A 1 85 ? -4.625 2.430 4.166 1.00 82.44 85 LEU A O 1
ATOM 649 N N . GLN A 1 86 ? -6.079 3.382 5.571 1.00 85.88 86 GLN A N 1
ATOM 650 C CA . GLN A 1 86 ? -6.889 3.993 4.505 1.00 85.88 86 GLN A CA 1
ATOM 651 C C . GLN A 1 86 ? -6.069 4.989 3.683 1.00 85.88 86 GLN A C 1
ATOM 653 O O . GLN A 1 86 ? -6.131 4.965 2.452 1.00 85.88 86 GLN A O 1
ATOM 658 N N . HIS A 1 87 ? -5.254 5.814 4.346 1.00 89.38 87 HIS A N 1
ATOM 659 C CA . HIS A 1 87 ? -4.359 6.735 3.656 1.00 89.38 87 HIS A CA 1
ATOM 660 C C . HIS A 1 87 ? -3.321 5.990 2.811 1.00 89.38 87 HIS A C 1
ATOM 662 O O . HIS A 1 87 ? -3.105 6.361 1.659 1.00 89.38 87 HIS A O 1
ATOM 668 N N . VAL A 1 88 ? -2.718 4.913 3.329 1.00 91.38 88 VAL A N 1
ATOM 669 C CA . VAL A 1 88 ? -1.799 4.068 2.545 1.00 91.38 88 VAL A CA 1
ATOM 670 C C . VAL A 1 88 ? -2.505 3.500 1.313 1.00 91.38 88 VAL A C 1
ATOM 672 O O . VAL A 1 88 ? -1.996 3.643 0.206 1.00 91.38 88 VAL A O 1
ATOM 675 N N . VAL A 1 89 ? -3.696 2.916 1.469 1.00 92.56 89 VAL A N 1
ATOM 676 C CA . VAL A 1 89 ? -4.469 2.362 0.346 1.00 92.56 89 VAL A CA 1
ATOM 677 C C . VAL A 1 89 ? -4.774 3.434 -0.700 1.00 92.56 89 VAL A C 1
ATOM 679 O O . VAL A 1 89 ? -4.607 3.184 -1.895 1.00 92.56 89 VAL A O 1
ATOM 682 N N . ALA A 1 90 ? -5.174 4.633 -0.270 1.00 93.25 90 ALA A N 1
ATOM 683 C CA . ALA A 1 90 ? -5.406 5.748 -1.178 1.00 93.25 90 ALA A CA 1
ATOM 684 C C . ALA A 1 90 ? -4.129 6.146 -1.926 1.00 93.25 90 ALA A C 1
ATOM 686 O O . ALA A 1 90 ? -4.172 6.339 -3.138 1.00 93.25 90 ALA A O 1
ATOM 687 N N . THR A 1 91 ? -2.983 6.190 -1.241 1.00 93.81 91 THR A N 1
ATOM 688 C CA . THR A 1 91 ? -1.684 6.456 -1.868 1.00 93.81 91 THR A CA 1
ATOM 689 C C . THR A 1 91 ? -1.315 5.398 -2.910 1.00 93.81 91 THR A C 1
ATOM 691 O O . THR A 1 91 ? -0.900 5.756 -4.010 1.00 93.81 91 THR A O 1
ATOM 694 N N . LEU A 1 92 ? -1.499 4.109 -2.613 1.00 94.06 92 LEU A N 1
ATOM 695 C CA . LEU A 1 92 ? -1.187 3.024 -3.552 1.00 94.06 92 LEU A CA 1
ATOM 696 C C . LEU A 1 92 ? -2.078 3.069 -4.799 1.00 94.06 92 LEU A C 1
ATOM 698 O O . LEU A 1 92 ? -1.590 2.918 -5.919 1.00 94.06 92 LEU A O 1
ATOM 702 N N . ARG A 1 93 ? -3.377 3.329 -4.613 1.00 93.75 93 ARG A N 1
ATOM 703 C CA . ARG A 1 93 ? -4.333 3.470 -5.719 1.00 93.75 93 ARG A CA 1
ATOM 704 C C . ARG A 1 93 ? -4.054 4.698 -6.574 1.00 93.75 93 ARG A C 1
ATOM 706 O O . ARG A 1 93 ? -4.044 4.577 -7.795 1.00 93.75 93 ARG A O 1
ATOM 713 N N . ALA A 1 94 ? -3.744 5.831 -5.948 1.00 94.38 94 ALA A N 1
ATOM 714 C CA . ALA A 1 94 ? -3.322 7.031 -6.657 1.00 94.38 94 ALA A CA 1
ATOM 715 C C . ALA A 1 94 ? -2.043 6.776 -7.471 1.00 94.38 94 ALA A C 1
ATOM 717 O O . ALA A 1 94 ? -1.962 7.179 -8.624 1.00 94.38 94 ALA A O 1
ATOM 718 N N . GLY A 1 95 ? -1.062 6.061 -6.911 1.00 93.06 95 GLY A N 1
ATOM 719 C CA . GLY A 1 95 ? 0.166 5.706 -7.626 1.00 93.06 95 GLY A CA 1
ATOM 720 C C . GLY A 1 95 ? -0.096 4.939 -8.925 1.00 93.06 95 GLY A C 1
ATOM 721 O O . GLY A 1 95 ? 0.477 5.280 -9.956 1.00 93.06 95 GLY A O 1
ATOM 722 N N . ALA A 1 96 ? -0.997 3.953 -8.894 1.00 93.50 96 ALA A N 1
ATOM 723 C CA . ALA A 1 96 ? -1.405 3.203 -10.083 1.00 93.50 96 ALA A CA 1
ATOM 724 C C . ALA A 1 96 ? -2.180 4.073 -11.090 1.00 93.50 96 ALA A C 1
ATOM 726 O O . ALA A 1 96 ? -1.908 4.014 -12.287 1.00 93.50 96 ALA A O 1
ATOM 727 N N . GLU A 1 97 ? -3.086 4.926 -10.600 1.00 93.69 97 GLU A N 1
ATOM 728 C CA . GLU A 1 97 ? -3.865 5.874 -11.411 1.00 93.69 97 GLU A CA 1
ATOM 729 C C . GLU A 1 97 ? -2.959 6.852 -12.171 1.00 93.69 97 GLU A C 1
ATOM 731 O O . GLU A 1 97 ? -3.049 6.953 -13.390 1.00 93.69 97 GLU A O 1
ATOM 736 N N . TYR A 1 98 ? -2.024 7.512 -11.482 1.00 92.56 98 TYR A N 1
ATOM 737 C CA . TYR A 1 98 ? -1.084 8.449 -12.107 1.00 92.56 98 TYR A CA 1
ATOM 738 C C . TYR A 1 98 ? -0.051 7.766 -13.009 1.00 92.56 98 TYR A C 1
ATOM 740 O O . TYR A 1 98 ? 0.528 8.416 -13.883 1.00 92.56 98 TYR A O 1
ATOM 748 N N . ALA A 1 99 ? 0.214 6.480 -12.792 1.00 90.56 99 ALA A N 1
ATOM 749 C CA . ALA A 1 99 ? 1.035 5.667 -13.679 1.00 90.56 99 ALA A CA 1
ATOM 750 C C . ALA A 1 99 ? 0.237 5.080 -14.858 1.00 90.56 99 ALA A C 1
ATOM 752 O O . ALA A 1 99 ? 0.845 4.454 -15.720 1.00 90.56 99 ALA A O 1
ATOM 753 N N . GLU A 1 100 ? -1.085 5.293 -14.907 1.00 92.06 100 GLU A N 1
ATOM 754 C CA . GLU A 1 100 ? -1.993 4.806 -15.956 1.00 92.06 100 GLU A CA 1
ATOM 755 C C . GLU A 1 100 ? -1.914 3.284 -16.158 1.00 92.06 100 GLU A C 1
ATOM 757 O O . GLU A 1 100 ? -2.101 2.757 -17.255 1.00 92.06 100 GLU A O 1
ATOM 762 N N . VAL A 1 101 ? -1.640 2.554 -15.073 1.00 91.44 101 VAL A N 1
ATOM 763 C CA . VAL A 1 101 ? -1.532 1.094 -15.079 1.00 91.44 101 VAL A CA 1
ATOM 764 C C . VAL A 1 101 ? -2.557 0.469 -14.136 1.00 91.44 101 VAL A C 1
ATOM 766 O O . VAL A 1 101 ? -2.809 0.989 -13.047 1.00 91.44 101 VAL A O 1
ATOM 769 N N . PRO A 1 102 ? -3.150 -0.679 -14.503 1.00 90.50 102 PRO A N 1
ATOM 770 C CA . PRO A 1 102 ? -4.037 -1.399 -13.601 1.00 90.50 102 PRO A CA 1
ATOM 771 C C . PRO A 1 102 ? -3.321 -1.829 -12.315 1.00 90.50 102 PRO A C 1
ATOM 773 O O . PRO A 1 102 ? -2.178 -2.281 -12.363 1.00 90.50 102 PRO A O 1
ATOM 776 N N . LEU A 1 103 ? -4.024 -1.784 -11.177 1.00 87.81 103 LEU A N 1
ATOM 777 C CA . LEU A 1 103 ? -3.485 -2.146 -9.855 1.00 87.81 103 LEU A CA 1
ATOM 778 C C . LEU A 1 103 ? -2.805 -3.518 -9.814 1.00 87.81 103 LEU A C 1
ATOM 780 O O . LEU A 1 103 ? -1.752 -3.662 -9.201 1.00 87.81 103 LEU A O 1
ATOM 784 N N . TYR A 1 104 ? -3.379 -4.517 -10.489 1.00 87.00 104 TYR A N 1
ATOM 785 C CA . TYR A 1 104 ? -2.823 -5.870 -10.526 1.00 87.00 104 TYR A CA 1
ATOM 786 C C . TYR A 1 104 ? -1.479 -5.943 -11.259 1.00 87.00 104 TYR A C 1
ATOM 788 O O . TYR A 1 104 ? -0.758 -6.919 -11.079 1.00 87.00 104 TYR A O 1
ATOM 796 N N . ASN A 1 105 ? -1.133 -4.930 -12.065 1.00 89.88 105 ASN A N 1
ATOM 797 C CA . ASN A 1 105 ? 0.157 -4.771 -12.738 1.00 89.88 105 ASN A CA 1
ATOM 798 C C . ASN A 1 105 ? 1.186 -3.971 -11.937 1.00 89.88 105 ASN A C 1
ATOM 800 O O . ASN A 1 105 ? 2.335 -3.862 -12.367 1.00 89.88 105 ASN A O 1
ATOM 804 N N . CYS A 1 106 ? 0.810 -3.467 -10.766 1.00 90.50 106 CYS A N 1
ATOM 805 C CA . CYS A 1 106 ? 1.706 -2.768 -9.863 1.00 90.50 106 CYS A CA 1
ATOM 806 C C . CYS A 1 106 ? 2.342 -3.732 -8.856 1.00 90.50 106 CYS A C 1
ATOM 808 O O . CYS A 1 106 ? 1.764 -4.751 -8.486 1.00 90.50 106 CYS A O 1
ATOM 810 N N . VAL A 1 107 ? 3.536 -3.377 -8.386 1.00 90.31 107 VAL A N 1
ATOM 811 C CA . VAL A 1 107 ? 4.199 -4.021 -7.248 1.00 90.31 107 VAL A CA 1
ATOM 812 C C . VAL A 1 107 ? 4.628 -2.917 -6.295 1.00 90.31 107 VAL A C 1
ATOM 814 O O . VAL A 1 107 ? 5.262 -1.950 -6.721 1.00 90.31 107 VAL A O 1
ATOM 817 N N . LEU A 1 108 ? 4.294 -3.054 -5.015 1.00 91.00 108 LEU A N 1
ATOM 818 C CA . LEU A 1 108 ? 4.766 -2.146 -3.981 1.00 91.00 108 LEU A CA 1
ATOM 819 C C . LEU A 1 108 ? 6.167 -2.555 -3.525 1.00 91.00 108 LEU A C 1
ATOM 821 O O . LEU A 1 108 ? 6.404 -3.711 -3.184 1.00 91.00 108 LEU A O 1
ATOM 825 N N . ILE A 1 109 ? 7.071 -1.581 -3.441 1.00 88.56 109 ILE A N 1
ATOM 826 C CA . ILE A 1 109 ? 8.328 -1.710 -2.702 1.00 88.56 109 ILE A CA 1
ATOM 827 C C . ILE A 1 109 ? 8.175 -0.924 -1.399 1.00 88.56 109 ILE A C 1
ATOM 829 O O . ILE A 1 109 ? 8.142 0.307 -1.413 1.00 88.56 109 ILE A O 1
ATOM 833 N N . ALA A 1 110 ? 8.048 -1.631 -0.278 1.00 88.62 110 ALA A N 1
ATOM 834 C CA . ALA A 1 110 ? 7.801 -1.035 1.032 1.00 88.62 110 ALA A CA 1
ATOM 835 C C . ALA A 1 110 ? 9.052 -1.069 1.918 1.00 88.62 110 ALA A C 1
ATOM 837 O O . ALA A 1 110 ? 9.847 -2.000 1.860 1.00 88.62 110 ALA A O 1
ATOM 838 N N . GLY A 1 111 ? 9.211 -0.063 2.781 1.00 83.62 111 GLY A N 1
ATOM 839 C CA . GLY A 1 111 ? 10.272 -0.034 3.798 1.00 83.62 111 GLY A CA 1
ATOM 840 C C . GLY A 1 111 ? 9.835 -0.529 5.182 1.00 83.62 111 GLY A C 1
ATOM 841 O O . GLY A 1 111 ? 10.656 -0.561 6.096 1.00 83.62 111 GLY A O 1
ATOM 842 N N . GLY A 1 112 ? 8.553 -0.868 5.362 1.00 83.12 112 GLY A N 1
ATOM 843 C CA . GLY A 1 112 ? 7.974 -1.213 6.660 1.00 83.12 112 GLY A CA 1
ATOM 844 C C . GLY A 1 112 ? 6.536 -1.741 6.578 1.00 83.12 112 GLY A C 1
ATOM 845 O O . GLY A 1 112 ? 5.935 -1.779 5.503 1.00 83.12 112 GLY A O 1
ATOM 846 N N . GLN A 1 113 ? 5.986 -2.116 7.738 1.00 84.12 113 GLN A N 1
ATOM 847 C CA . GLN A 1 113 ? 4.760 -2.918 7.857 1.00 84.12 113 GLN A CA 1
ATOM 848 C C . GLN A 1 113 ? 3.504 -2.200 7.354 1.00 84.12 113 GLN A C 1
ATOM 850 O O . GLN A 1 113 ? 2.664 -2.823 6.716 1.00 84.12 113 GLN A O 1
ATOM 855 N N . PHE A 1 114 ? 3.383 -0.886 7.572 1.00 85.50 114 PHE A N 1
ATOM 856 C CA . PHE A 1 114 ? 2.206 -0.125 7.131 1.00 85.50 114 PHE A CA 1
ATOM 857 C C . PHE A 1 114 ? 2.009 -0.160 5.612 1.00 85.50 114 PHE A C 1
ATOM 859 O O . PHE A 1 114 ? 0.880 -0.280 5.142 1.00 85.50 114 PHE A O 1
ATOM 866 N N . GLY A 1 115 ? 3.102 -0.100 4.842 1.00 87.75 115 GLY A N 1
ATOM 867 C CA . GLY A 1 115 ? 3.044 -0.240 3.387 1.00 87.75 115 GLY A CA 1
ATOM 868 C C . GLY A 1 115 ? 2.581 -1.637 2.975 1.00 87.75 115 GLY A C 1
ATOM 869 O O . GLY A 1 115 ? 1.673 -1.760 2.157 1.00 87.75 115 GLY A O 1
ATOM 870 N N . ALA A 1 116 ? 3.155 -2.675 3.593 1.00 89.50 116 ALA A N 1
ATOM 871 C CA . ALA A 1 116 ? 2.807 -4.067 3.313 1.00 89.50 116 ALA A CA 1
ATOM 872 C C . ALA A 1 116 ? 1.340 -4.382 3.642 1.00 89.50 116 ALA A C 1
ATOM 874 O O . ALA A 1 116 ? 0.623 -4.905 2.795 1.00 89.50 116 ALA A O 1
ATOM 875 N N . ALA A 1 117 ? 0.862 -3.967 4.815 1.00 89.19 117 ALA A N 1
ATOM 876 C CA . ALA A 1 117 ? -0.529 -4.151 5.222 1.00 89.19 117 ALA A CA 1
ATOM 877 C C . ALA A 1 117 ? -1.514 -3.403 4.300 1.00 89.19 117 ALA A C 1
ATOM 879 O O . ALA A 1 117 ? -2.607 -3.889 4.010 1.00 89.19 117 ALA A O 1
ATOM 880 N N . GLY A 1 118 ? -1.134 -2.221 3.801 1.00 90.00 118 GLY A N 1
ATOM 881 C CA . GLY A 1 118 ? -1.942 -1.493 2.822 1.00 90.00 118 GLY A CA 1
ATOM 882 C C . GLY A 1 118 ? -2.013 -2.177 1.460 1.00 90.00 118 GLY A C 1
ATOM 883 O O . GLY A 1 118 ? -3.083 -2.201 0.854 1.00 90.00 118 GLY A O 1
ATOM 884 N N . ALA A 1 119 ? -0.906 -2.759 0.999 1.00 91.38 119 ALA A N 1
ATOM 885 C CA . ALA A 1 119 ? -0.862 -3.517 -0.247 1.00 91.38 119 ALA A CA 1
ATOM 886 C C . ALA A 1 119 ? -1.674 -4.816 -0.164 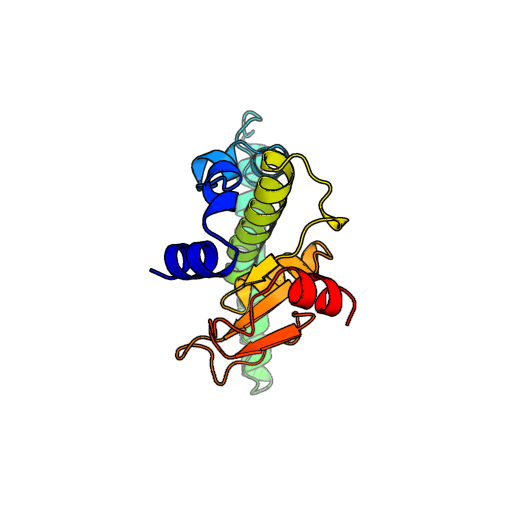1.00 91.38 119 ALA A C 1
ATOM 888 O O . ALA A 1 119 ? -2.436 -5.115 -1.083 1.00 91.38 119 ALA A O 1
ATOM 889 N N . GLU A 1 120 ? -1.599 -5.521 0.966 1.00 90.69 120 GLU A N 1
ATOM 890 C CA . GLU A 1 120 ? -2.396 -6.719 1.242 1.00 90.69 120 GLU A CA 1
ATOM 891 C C . GLU A 1 120 ? -3.904 -6.444 1.114 1.00 90.69 120 GLU A C 1
ATOM 893 O O . GLU A 1 120 ? -4.608 -7.179 0.420 1.00 90.69 120 GLU A O 1
ATOM 898 N N . ARG A 1 121 ? -4.402 -5.324 1.668 1.00 90.12 121 ARG A N 1
ATOM 899 C CA . ARG A 1 121 ? -5.831 -4.945 1.582 1.00 90.12 121 ARG A CA 1
ATOM 900 C C . ARG A 1 121 ? -6.356 -4.730 0.163 1.00 90.12 121 ARG A C 1
ATOM 902 O O . ARG A 1 121 ? -7.566 -4.774 -0.043 1.00 90.12 121 ARG A O 1
ATOM 909 N N . ILE A 1 122 ? -5.481 -4.448 -0.797 1.00 91.50 122 ILE A N 1
ATOM 910 C CA . ILE A 1 122 ? -5.850 -4.258 -2.207 1.00 91.50 122 ILE A CA 1
ATOM 911 C C . ILE A 1 122 ? -5.315 -5.370 -3.109 1.00 91.50 122 ILE A C 1
ATOM 913 O O . ILE A 1 122 ? -5.343 -5.214 -4.329 1.00 91.50 122 ILE A O 1
ATOM 917 N N . SER A 1 123 ? -4.812 -6.461 -2.521 1.00 90.25 123 SER A N 1
ATOM 918 C CA . SER A 1 123 ? -4.184 -7.578 -3.234 1.00 90.25 123 SER A CA 1
ATOM 919 C C . SER A 1 123 ? -3.077 -7.132 -4.200 1.00 90.25 123 SER A C 1
ATOM 921 O O . SER A 1 123 ? -2.889 -7.719 -5.265 1.00 90.25 123 SER A O 1
ATOM 923 N N . MET A 1 124 ? -2.349 -6.069 -3.844 1.00 92.12 124 MET A N 1
ATOM 924 C CA . MET A 1 124 ? -1.181 -5.616 -4.592 1.00 92.12 124 MET A CA 1
ATOM 925 C C . MET A 1 124 ? 0.040 -6.400 -4.106 1.00 92.12 124 MET A C 1
ATOM 927 O O . MET A 1 124 ? 0.312 -6.387 -2.904 1.00 92.12 124 MET A O 1
ATOM 931 N N . PRO A 1 125 ? 0.812 -7.037 -5.003 1.00 90.88 125 PRO A N 1
ATOM 932 C CA . PRO A 1 125 ? 2.052 -7.688 -4.614 1.00 90.88 125 PRO A CA 1
ATOM 933 C C . PRO A 1 125 ? 2.991 -6.708 -3.906 1.00 90.88 125 PRO A C 1
ATOM 935 O O . PRO A 1 125 ? 3.234 -5.605 -4.404 1.00 90.88 125 PRO A O 1
ATOM 938 N N . CYS A 1 126 ? 3.528 -7.105 -2.756 1.00 90.50 126 CYS A N 1
ATOM 939 C CA . CYS A 1 126 ? 4.389 -6.271 -1.929 1.00 90.50 126 CYS A CA 1
ATOM 940 C C . CYS A 1 126 ? 5.732 -6.945 -1.671 1.00 90.50 126 CYS A C 1
ATOM 942 O O . CYS A 1 126 ? 5.805 -8.064 -1.167 1.00 90.50 126 CYS A O 1
ATOM 944 N N . ILE A 1 127 ? 6.806 -6.218 -1.953 1.00 88.88 127 ILE A N 1
ATOM 945 C CA . ILE A 1 127 ? 8.175 -6.605 -1.639 1.00 88.88 127 ILE A CA 1
ATOM 946 C C . ILE A 1 127 ? 8.695 -5.627 -0.590 1.00 88.88 127 ILE A C 1
ATOM 948 O O . ILE A 1 127 ? 8.775 -4.422 -0.832 1.00 88.88 127 ILE A O 1
ATOM 952 N N . VAL A 1 128 ? 9.042 -6.134 0.590 1.00 88.06 128 VAL A N 1
ATOM 953 C CA . VAL A 1 128 ? 9.620 -5.311 1.652 1.00 88.06 128 VAL A CA 1
ATOM 954 C C . VAL A 1 128 ? 11.128 -5.303 1.521 1.00 88.06 128 VAL A C 1
ATOM 956 O O . VAL A 1 128 ? 11.773 -6.348 1.489 1.00 88.06 128 VAL A O 1
ATOM 959 N N . LEU A 1 129 ? 11.701 -4.108 1.491 1.00 84.69 129 LEU A N 1
ATOM 960 C CA . LEU A 1 129 ? 13.135 -3.917 1.519 1.00 84.69 129 LEU A CA 1
ATOM 961 C C . LEU A 1 129 ? 13.557 -3.462 2.916 1.00 84.69 129 LEU A C 1
ATOM 963 O O . LEU A 1 129 ? 13.239 -2.354 3.360 1.00 84.69 129 LEU A O 1
ATOM 967 N N . ARG A 1 130 ? 14.264 -4.347 3.623 1.00 82.00 130 ARG A N 1
ATOM 968 C CA . ARG A 1 130 ? 14.741 -4.100 4.980 1.00 82.00 130 ARG A CA 1
ATOM 969 C C . ARG A 1 130 ? 15.877 -3.093 4.971 1.00 82.00 130 ARG A C 1
ATOM 971 O O . ARG A 1 130 ? 16.816 -3.163 4.179 1.00 82.00 130 ARG A O 1
ATOM 978 N N . SER A 1 131 ? 15.782 -2.160 5.902 1.00 78.25 131 SER A N 1
ATOM 979 C CA . SER A 1 131 ? 16.853 -1.245 6.276 1.00 78.25 131 SER A CA 1
ATOM 980 C C . SER A 1 131 ? 17.444 -1.686 7.613 1.00 78.25 131 SER A C 1
ATOM 982 O O . SER A 1 131 ? 16.903 -2.575 8.269 1.00 78.25 131 SER A O 1
ATOM 984 N N . SER A 1 132 ? 18.507 -1.028 8.075 1.00 77.94 132 SER A N 1
ATOM 985 C CA . SER A 1 132 ? 19.028 -1.245 9.432 1.00 77.94 132 SER A CA 1
ATOM 986 C C . SER A 1 132 ? 17.954 -1.069 10.516 1.00 77.94 132 SER A C 1
ATOM 988 O O . SER A 1 132 ? 17.983 -1.776 11.518 1.00 77.94 132 SER A O 1
ATOM 990 N N . LEU A 1 133 ? 16.968 -0.192 10.287 1.00 74.81 133 LEU A N 1
ATOM 991 C CA . LEU A 1 133 ? 15.850 0.059 11.204 1.00 74.81 133 LEU A CA 1
ATOM 992 C C . LEU A 1 133 ? 14.803 -1.063 11.210 1.00 74.81 133 LEU A C 1
ATOM 994 O O . LEU A 1 133 ? 14.047 -1.191 12.165 1.00 74.81 133 LEU A O 1
ATOM 998 N N . THR A 1 134 ? 14.748 -1.869 10.151 1.00 79.25 134 THR A N 1
ATOM 999 C CA . THR A 1 134 ? 13.755 -2.938 9.972 1.00 79.25 134 THR A CA 1
ATOM 1000 C C . THR A 1 134 ? 14.379 -4.325 9.842 1.00 79.25 134 THR A C 1
ATOM 1002 O O . THR A 1 134 ? 13.686 -5.282 9.514 1.00 79.25 134 THR A O 1
ATOM 1005 N N . ALA A 1 135 ? 15.673 -4.464 10.148 1.00 75.50 135 ALA A N 1
ATOM 1006 C CA . ALA A 1 135 ? 16.435 -5.699 9.966 1.00 75.50 135 ALA A CA 1
ATOM 1007 C C . ALA A 1 135 ? 15.870 -6.894 10.755 1.00 75.50 135 ALA A C 1
ATOM 1009 O O . ALA A 1 135 ? 15.931 -8.024 10.285 1.00 75.50 135 ALA A O 1
ATOM 1010 N N . ARG A 1 136 ? 15.305 -6.637 11.942 1.00 78.88 136 ARG A N 1
ATOM 1011 C CA . ARG A 1 136 ? 14.696 -7.659 12.815 1.00 78.88 136 ARG A CA 1
ATOM 1012 C C . ARG A 1 136 ? 13.170 -7.718 12.719 1.00 78.88 136 ARG A C 1
ATOM 1014 O O . ARG A 1 136 ? 12.556 -8.477 13.455 1.00 78.88 136 ARG A O 1
ATOM 1021 N N . ALA A 1 137 ? 12.561 -6.881 11.880 1.00 81.69 137 ALA A N 1
ATOM 1022 C CA . ALA A 1 137 ? 11.115 -6.849 11.733 1.00 81.69 137 ALA A CA 1
ATOM 1023 C C 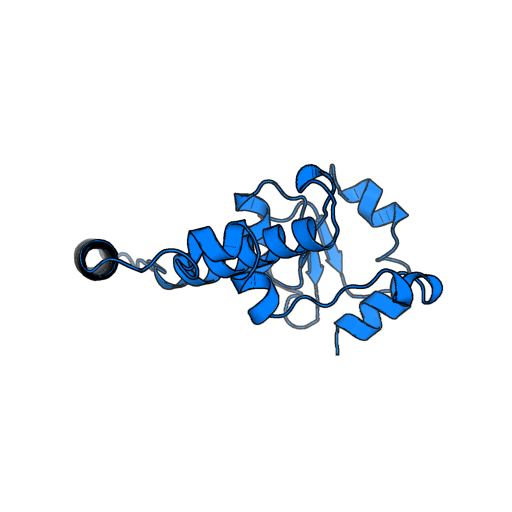. ALA A 1 137 ? 10.647 -7.968 10.793 1.00 81.69 137 ALA A C 1
ATOM 1025 O O . ALA A 1 137 ? 11.301 -8.272 9.788 1.00 81.69 137 ALA A O 1
ATOM 1026 N N . GLU A 1 138 ? 9.501 -8.552 11.126 1.00 83.62 138 GLU A N 1
ATOM 1027 C CA . GLU A 1 138 ? 8.811 -9.541 10.305 1.00 83.62 138 GLU A CA 1
ATOM 1028 C C . GLU A 1 138 ? 7.700 -8.871 9.496 1.00 83.62 138 GLU A C 1
ATOM 1030 O O . GLU A 1 138 ? 7.052 -7.932 9.961 1.00 83.62 138 GLU A O 1
ATOM 1035 N N . PHE A 1 139 ? 7.495 -9.356 8.271 1.00 85.44 139 PHE A N 1
ATOM 1036 C CA . PHE A 1 139 ? 6.549 -8.786 7.312 1.00 85.44 139 PHE A CA 1
ATOM 1037 C C . PHE A 1 139 ? 5.663 -9.890 6.729 1.00 85.44 139 PHE A C 1
ATOM 1039 O O . PHE A 1 139 ? 5.842 -10.260 5.569 1.00 85.44 139 PHE A O 1
ATOM 1046 N N . PRO A 1 140 ? 4.722 -10.445 7.514 1.00 83.50 140 PRO A N 1
ATOM 1047 C CA . PRO A 1 140 ? 3.873 -11.552 7.065 1.00 83.50 140 PRO A CA 1
ATOM 1048 C C . PRO A 1 140 ? 2.995 -11.174 5.863 1.00 83.50 140 PRO A C 1
ATOM 1050 O O . PRO A 1 140 ? 2.697 -12.018 5.028 1.00 83.50 140 PRO A O 1
ATOM 1053 N N . SER A 1 141 ? 2.640 -9.893 5.739 1.00 84.56 141 SER A N 1
ATOM 1054 C CA . SER A 1 141 ? 1.832 -9.347 4.642 1.00 84.56 141 SER A CA 1
ATOM 1055 C C . SER A 1 141 ? 2.605 -9.143 3.326 1.0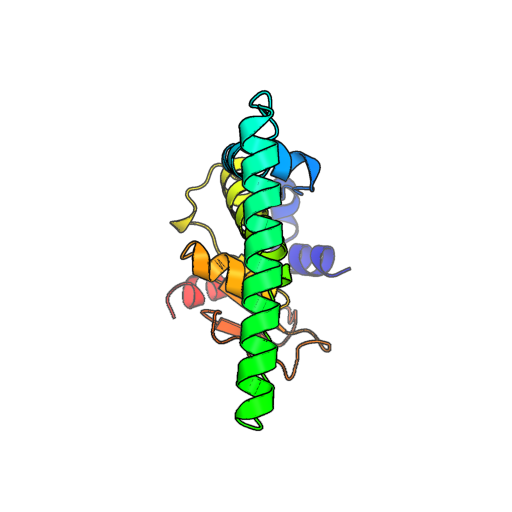0 84.56 141 SER A C 1
ATOM 1057 O O . SER A 1 141 ? 2.034 -8.655 2.353 1.00 84.56 141 SER A O 1
ATOM 1059 N N . ALA A 1 142 ? 3.914 -9.418 3.284 1.00 87.00 142 ALA A N 1
ATOM 1060 C CA . ALA A 1 142 ? 4.748 -9.208 2.101 1.00 87.00 142 ALA A CA 1
ATOM 1061 C C . ALA A 1 142 ? 4.993 -10.520 1.343 1.00 87.00 142 ALA A C 1
ATOM 1063 O O . ALA A 1 142 ? 5.322 -11.535 1.946 1.00 87.00 142 ALA A O 1
ATOM 1064 N N . ASN A 1 143 ? 4.938 -10.480 0.008 1.00 88.88 143 ASN A N 1
ATOM 1065 C CA . ASN A 1 143 ? 5.286 -11.620 -0.853 1.00 88.88 143 ASN A CA 1
ATOM 1066 C C . ASN A 1 143 ? 6.769 -11.980 -0.756 1.00 88.88 143 ASN A C 1
ATOM 1068 O O . ASN A 1 143 ? 7.166 -13.133 -0.891 1.00 88.88 143 ASN A O 1
ATOM 1072 N N . ALA A 1 144 ? 7.620 -10.976 -0.553 1.00 86.44 144 ALA A N 1
ATOM 1073 C CA . ALA A 1 144 ? 9.040 -11.198 -0.367 1.00 86.44 144 ALA A CA 1
ATOM 1074 C C . ALA A 1 144 ? 9.655 -10.133 0.531 1.00 86.44 144 ALA A C 1
ATOM 1076 O O . ALA A 1 144 ? 9.247 -8.970 0.522 1.00 86.44 144 ALA A O 1
ATOM 1077 N N . VAL A 1 145 ? 10.704 -10.532 1.244 1.00 85.62 145 VAL A N 1
ATOM 1078 C CA . VAL A 1 145 ? 11.546 -9.640 2.037 1.00 85.62 145 VAL A CA 1
ATOM 1079 C C . VAL A 1 145 ? 12.962 -9.679 1.472 1.00 85.62 145 VAL A C 1
ATOM 1081 O O . VAL A 1 145 ? 13.488 -10.749 1.165 1.00 85.62 145 VAL A O 1
ATOM 1084 N N . MET A 1 146 ? 13.566 -8.509 1.290 1.00 81.06 146 MET A N 1
ATOM 1085 C CA . MET A 1 146 ? 14.904 -8.345 0.729 1.00 81.06 146 MET A CA 1
ATOM 1086 C C . MET A 1 146 ? 15.780 -7.538 1.681 1.00 81.06 146 MET A C 1
ATOM 1088 O O . MET A 1 146 ? 15.343 -6.518 2.215 1.00 81.06 146 MET A O 1
ATOM 1092 N N . ASP A 1 147 ? 17.017 -7.987 1.886 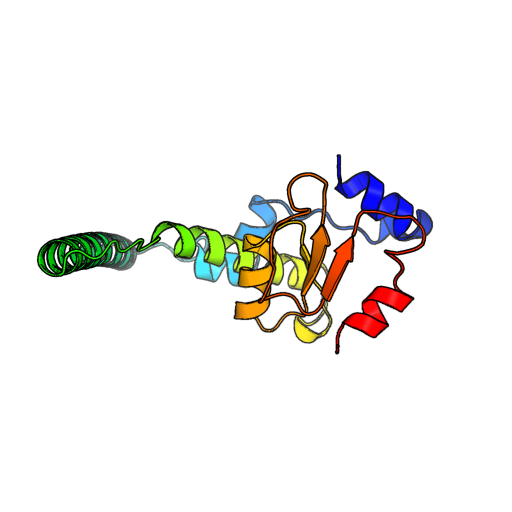1.00 75.31 147 ASP A N 1
ATOM 1093 C CA . ASP A 1 147 ? 17.966 -7.334 2.783 1.00 75.31 147 ASP A CA 1
ATOM 1094 C C . ASP A 1 147 ? 18.774 -6.259 2.063 1.00 75.31 147 ASP A C 1
ATOM 1096 O O . ASP A 1 147 ? 19.634 -6.549 1.236 1.00 75.31 147 ASP A O 1
ATOM 1100 N N . GLY A 1 148 ? 18.510 -4.999 2.417 1.00 66.25 148 GLY A N 1
ATOM 1101 C CA . GLY A 1 148 ? 19.291 -3.852 1.979 1.00 66.25 148 GLY A CA 1
ATOM 1102 C C . GLY A 1 148 ? 19.084 -3.440 0.520 1.00 66.25 148 GLY A C 1
ATOM 1103 O O . GLY A 1 148 ? 18.545 -4.147 -0.326 1.00 66.25 148 GLY A O 1
ATOM 1104 N N . PHE A 1 149 ? 19.562 -2.236 0.209 1.00 62.22 149 PHE A N 1
ATOM 1105 C CA . PHE A 1 149 ? 19.632 -1.725 -1.157 1.00 62.22 149 PHE A CA 1
ATOM 1106 C C . PHE A 1 149 ? 20.893 -2.260 -1.865 1.00 62.22 149 PHE A C 1
ATOM 1108 O O . PHE A 1 149 ? 21.612 -1.480 -2.475 1.00 62.22 149 PHE A O 1
ATOM 1115 N N . GLY A 1 150 ? 21.266 -3.532 -1.743 1.00 55.12 150 GLY A N 1
ATOM 1116 C CA . GLY A 1 150 ? 22.439 -4.052 -2.457 1.00 55.12 150 GLY A CA 1
ATOM 1117 C C . GLY A 1 150 ? 22.252 -3.913 -3.973 1.00 55.12 150 GLY A C 1
ATOM 1118 O O . GLY A 1 150 ? 21.192 -4.257 -4.489 1.00 55.12 150 GLY A O 1
ATOM 1119 N N . GLY A 1 151 ? 23.245 -3.393 -4.709 1.00 52.19 151 GLY A N 1
ATOM 1120 C CA . GLY A 1 151 ? 23.140 -3.164 -6.165 1.00 52.19 151 GLY A CA 1
ATOM 1121 C C . GLY A 1 151 ? 22.839 -4.427 -6.989 1.00 52.19 151 GLY A C 1
ATOM 1122 O O . GLY A 1 151 ? 22.314 -4.328 -8.092 1.00 52.19 151 GLY A O 1
ATOM 1123 N N . ALA A 1 152 ? 23.109 -5.614 -6.437 1.00 55.81 152 ALA A N 1
ATOM 1124 C CA . ALA A 1 152 ? 22.783 -6.902 -7.050 1.00 55.81 152 ALA A CA 1
ATOM 1125 C C . ALA A 1 152 ? 21.350 -7.391 -6.752 1.00 55.81 152 ALA A C 1
ATOM 1127 O O . ALA A 1 152 ? 20.859 -8.305 -7.420 1.00 55.81 152 ALA A O 1
ATOM 1128 N N . ASP A 1 153 ? 20.670 -6.805 -5.762 1.00 58.38 153 ASP A N 1
ATOM 1129 C CA . ASP A 1 153 ? 19.429 -7.354 -5.222 1.00 58.38 153 ASP A CA 1
ATOM 1130 C C . ASP A 1 153 ? 18.179 -6.686 -5.799 1.00 58.38 153 ASP A C 1
ATOM 1132 O O . ASP A 1 153 ? 17.242 -7.392 -6.174 1.00 58.38 153 ASP A O 1
ATOM 1136 N N . LEU A 1 154 ? 18.175 -5.363 -5.989 1.00 70.25 154 LEU A N 1
ATOM 1137 C CA . LEU A 1 154 ? 17.006 -4.631 -6.490 1.00 70.25 154 LEU A CA 1
ATOM 1138 C C . LEU A 1 154 ? 17.034 -4.422 -8.016 1.00 70.25 154 LEU A C 1
ATOM 1140 O O . LEU A 1 154 ? 17.169 -3.304 -8.502 1.00 70.25 154 LEU A O 1
ATOM 1144 N N . THR A 1 155 ? 16.880 -5.503 -8.781 1.00 74.00 155 THR A N 1
ATOM 1145 C CA . THR A 1 155 ? 16.738 -5.450 -10.250 1.00 74.00 155 THR A CA 1
ATOM 1146 C C . THR A 1 155 ? 15.309 -5.776 -10.686 1.00 74.00 155 THR A C 1
ATOM 1148 O O . THR A 1 155 ? 14.623 -6.572 -10.045 1.00 74.00 155 THR A O 1
ATOM 1151 N N . ILE A 1 156 ? 14.856 -5.211 -11.814 1.00 75.50 156 ILE A N 1
ATOM 1152 C CA . ILE A 1 156 ? 13.509 -5.473 -12.365 1.00 75.50 156 ILE A CA 1
ATOM 1153 C C . ILE A 1 156 ? 13.273 -6.974 -12.570 1.00 75.50 156 ILE A C 1
ATOM 1155 O O . ILE A 1 156 ? 12.207 -7.481 -12.233 1.00 75.50 156 ILE A O 1
ATOM 1159 N N . SER A 1 157 ? 14.274 -7.702 -13.067 1.00 77.12 157 SER A N 1
ATOM 1160 C CA . SER A 1 157 ? 14.173 -9.146 -13.294 1.00 77.12 157 SER A CA 1
ATOM 1161 C C . SER A 1 157 ? 13.938 -9.928 -11.997 1.00 77.12 157 SER A C 1
ATOM 1163 O O . SER A 1 157 ? 13.160 -10.881 -11.985 1.00 77.12 157 SER A O 1
ATOM 1165 N N . ARG A 1 158 ? 14.552 -9.519 -10.880 1.00 76.94 158 ARG A N 1
ATOM 1166 C CA . ARG A 1 158 ? 14.300 -10.118 -9.561 1.00 76.94 158 ARG A CA 1
ATOM 1167 C C . ARG A 1 158 ? 12.933 -9.730 -9.004 1.00 76.94 158 ARG A C 1
ATOM 1169 O O . ARG A 1 158 ? 12.243 -10.603 -8.488 1.00 76.94 158 ARG A O 1
ATOM 1176 N N . LEU A 1 159 ? 12.516 -8.472 -9.162 1.00 77.31 159 LEU A N 1
ATOM 1177 C CA . LEU A 1 159 ? 11.177 -8.020 -8.761 1.00 77.31 159 LEU A CA 1
ATOM 1178 C C . LEU A 1 159 ? 10.083 -8.803 -9.501 1.00 77.31 159 LEU A C 1
ATOM 1180 O O . LEU A 1 159 ? 9.124 -9.255 -8.884 1.00 77.31 159 LEU A O 1
ATOM 1184 N N . GLN A 1 160 ? 10.258 -9.041 -10.804 1.00 76.75 160 GLN A N 1
ATOM 1185 C CA . GLN A 1 160 ? 9.334 -9.848 -11.603 1.00 76.75 160 GLN A CA 1
ATOM 1186 C C . GLN A 1 160 ? 9.273 -11.304 -11.134 1.00 76.75 160 GLN A C 1
ATOM 1188 O O . GLN A 1 160 ? 8.179 -11.847 -11.009 1.00 76.75 160 GLN A O 1
ATOM 1193 N N . LYS A 1 161 ? 10.421 -11.920 -10.820 1.00 79.38 161 LYS A N 1
ATOM 1194 C CA . LYS A 1 161 ? 10.462 -13.289 -10.279 1.00 79.38 161 LYS A CA 1
ATOM 1195 C C . LYS A 1 161 ? 9.746 -13.412 -8.933 1.00 79.38 161 LYS A C 1
ATOM 1197 O O . LYS A 1 161 ? 9.111 -14.427 -8.685 1.00 79.38 161 LYS A O 1
ATOM 1202 N N . ARG A 1 162 ? 9.837 -12.386 -8.080 1.00 74.56 162 ARG A N 1
ATOM 1203 C CA . ARG A 1 162 ? 9.255 -12.391 -6.727 1.00 74.56 162 ARG A CA 1
ATOM 1204 C C . ARG A 1 162 ? 7.820 -11.877 -6.643 1.00 74.56 162 ARG A C 1
ATOM 1206 O O . ARG A 1 162 ? 7.213 -11.972 -5.586 1.00 74.56 162 ARG A O 1
ATOM 1213 N N . ARG A 1 163 ? 7.261 -11.364 -7.741 1.00 68.06 163 ARG A N 1
ATOM 1214 C CA . ARG A 1 163 ? 5.869 -10.887 -7.803 1.00 68.06 163 ARG A CA 1
ATOM 1215 C C . ARG A 1 163 ? 4.837 -11.997 -7.534 1.00 68.06 163 ARG A C 1
ATOM 1217 O O . ARG A 1 163 ? 3.716 -11.675 -7.165 1.00 68.06 163 ARG A O 1
ATOM 1224 N N . TRP A 1 164 ? 5.220 -13.263 -7.715 1.00 63.50 164 TRP A N 1
ATOM 1225 C CA . TRP A 1 164 ? 4.343 -14.442 -7.635 1.00 63.50 164 TRP A CA 1
ATOM 1226 C C . TRP A 1 164 ? 4.897 -15.557 -6.730 1.00 63.50 164 TRP A C 1
ATOM 1228 O O . TRP A 1 164 ? 4.489 -16.707 -6.872 1.00 63.50 164 TRP A O 1
ATOM 1238 N N . SER A 1 165 ? 5.886 -15.245 -5.884 1.00 53.50 165 SER A N 1
ATOM 1239 C CA . SER A 1 165 ? 6.442 -16.202 -4.915 1.00 53.50 165 SER A CA 1
ATOM 1240 C C . SER A 1 165 ? 5.594 -16.290 -3.654 1.00 53.50 165 SER A C 1
ATOM 1242 O O . SER A 1 165 ? 4.959 -15.265 -3.309 1.00 53.50 165 SER A O 1
#

Organism: NCBI:txid153742

Secondary structure (DSSP, 8-state):
-HHHHHHHHH-GGGGGGPPP--HHHHHHSHHHHHHH-BTB---HHHHHHHHHHHHHHHHHHHHHHHHHHHTT------SHHHHHHHHHHHHHHHHHHHTT--GGG--EEESSHHHHHHHHTTT--EEEEE-TTTTT---TT-SEEEES--TTT--HHHHHHHTT-

pLDDT: mean 79.92, std 11.6, range [49.81, 94.38]

InterPro domains:
  IPR044999 Protein CbbY-like [PTHR42896] (4-161)

Radius of gyration: 19.29 Å; chains: 1; bounding box: 48×35×52 Å

Sequence (165 aa):
MIFRSIIEKLGNDRLSNIKIIGKTEVEKSLYGRLVFGKGVSTSLDEQLAKEVAKAASAEKQRIAKEVASMLKLSVDIDTSSSESLQHVVATLRAGAEYAEVPLYNCVLIAGGQFGAAGAERISMPCIVLRSSLTARAEFPSANAVMDGFGGADLTISRLQKRRWS

Foldseek 3Di:
DVVVLLCVLQPVVCVVLDDDADPVLLCVDPLNCVLVVPPPPCDPVNVVVVVVVVVVVVVVVVVVCVVCVVVVHDDDDCPVLVVLLSSLLSVLNSVCVVSVHDQQPDEAEAQDASNLVSCLVVVRAYEYEYDPVCPPPDHPSHLYYHYDSPSVQSYPVNVVVSSVD